Protein AF-A0A517WQ39-F1 (afdb_monomer_lite)

Structure (mmCIF, N/CA/C/O backbone):
data_AF-A0A517WQ39-F1
#
_entry.id   AF-A0A517WQ39-F1
#
loop_
_atom_site.group_PDB
_atom_site.id
_atom_site.type_symbol
_atom_site.label_atom_id
_atom_site.label_alt_id
_atom_site.label_comp_id
_atom_site.label_asym_id
_atom_site.label_entity_id
_atom_site.label_seq_id
_atom_site.pdbx_PDB_ins_code
_atom_site.Cartn_x
_atom_site.Cartn_y
_atom_site.Cartn_z
_atom_site.occupancy
_atom_site.B_iso_or_equiv
_atom_site.auth_seq_id
_atom_site.auth_comp_id
_atom_site.auth_asym_id
_atom_site.auth_atom_id
_atom_site.pdbx_PDB_model_num
ATOM 1 N N . MET A 1 1 ? -6.289 0.741 26.212 1.00 57.72 1 MET A N 1
ATOM 2 C CA . MET A 1 1 ? -5.311 0.277 25.198 1.00 57.72 1 MET A CA 1
ATOM 3 C C . MET A 1 1 ? -4.765 1.518 24.500 1.00 57.72 1 MET A C 1
ATOM 5 O O . MET A 1 1 ? -5.554 2.421 24.272 1.00 57.72 1 MET A O 1
ATOM 9 N N . ASN A 1 2 ? -3.456 1.638 24.257 1.00 85.88 2 ASN A N 1
ATOM 10 C CA . ASN A 1 2 ? -2.876 2.893 23.755 1.00 85.88 2 ASN A CA 1
ATOM 11 C C . ASN A 1 2 ? -3.326 3.141 22.297 1.00 85.88 2 ASN A C 1
ATOM 13 O O . ASN A 1 2 ? -3.023 2.318 21.433 1.00 85.88 2 ASN A O 1
ATOM 17 N N . PHE A 1 3 ? -4.066 4.227 22.034 1.00 85.12 3 PHE A N 1
ATOM 18 C CA . PHE A 1 3 ? -4.631 4.570 20.714 1.00 85.12 3 PHE A CA 1
ATOM 19 C C . PHE A 1 3 ? -3.576 4.503 19.605 1.00 85.12 3 PHE A C 1
ATOM 21 O O . PHE A 1 3 ? -3.753 3.842 18.585 1.00 85.12 3 PHE A O 1
ATOM 28 N N . ILE A 1 4 ? -2.418 5.111 19.872 1.00 86.94 4 ILE A N 1
ATOM 29 C CA . ILE A 1 4 ? -1.276 5.154 18.955 1.00 86.94 4 ILE A CA 1
ATOM 30 C C . ILE A 1 4 ? -0.839 3.738 18.566 1.00 86.94 4 ILE A C 1
ATOM 32 O O . ILE A 1 4 ? -0.627 3.456 17.391 1.00 86.94 4 ILE A O 1
ATOM 36 N N . TYR A 1 5 ? -0.762 2.824 19.536 1.00 87.69 5 TYR A N 1
ATOM 37 C CA . TYR A 1 5 ? -0.367 1.439 19.284 1.00 87.69 5 TYR A CA 1
ATOM 38 C C . TYR A 1 5 ? -1.375 0.708 18.389 1.00 87.69 5 TYR A C 1
ATOM 40 O O . TYR A 1 5 ? -0.970 -0.007 17.476 1.00 87.69 5 TYR A O 1
ATOM 48 N N . GLN A 1 6 ? -2.681 0.903 18.605 1.00 86.31 6 GLN A N 1
ATOM 49 C CA . GLN A 1 6 ? -3.712 0.287 17.760 1.00 86.31 6 GLN A CA 1
ATOM 50 C C . GLN A 1 6 ? -3.693 0.833 16.334 1.00 86.31 6 GLN A C 1
ATOM 52 O O . GLN A 1 6 ? -3.790 0.059 15.381 1.00 86.31 6 GLN A O 1
ATOM 57 N N . THR A 1 7 ? -3.495 2.140 16.183 1.00 89.69 7 THR A N 1
ATOM 58 C CA . THR A 1 7 ? -3.372 2.794 14.879 1.00 89.69 7 THR A CA 1
ATOM 59 C C . THR A 1 7 ? -2.162 2.270 14.113 1.00 89.69 7 THR A C 1
ATOM 61 O O . THR A 1 7 ? -2.314 1.780 12.996 1.00 89.69 7 THR A O 1
ATOM 64 N N . VAL A 1 8 ? -0.977 2.270 14.732 1.00 90.31 8 VAL A N 1
ATOM 65 C CA . VAL A 1 8 ? 0.254 1.743 14.119 1.00 90.31 8 VAL A CA 1
ATOM 66 C C . VAL A 1 8 ? 0.089 0.271 13.744 1.00 90.31 8 VAL A C 1
ATOM 68 O O . VAL A 1 8 ? 0.406 -0.118 12.623 1.00 90.31 8 VAL A O 1
ATOM 71 N N . LYS A 1 9 ? -0.479 -0.540 14.642 1.00 89.94 9 LYS A N 1
ATOM 72 C CA . LYS A 1 9 ? -0.741 -1.961 14.398 1.00 89.94 9 LYS A CA 1
ATOM 73 C C . LYS A 1 9 ? -1.623 -2.174 13.160 1.00 89.94 9 LYS A C 1
ATOM 75 O O . LYS A 1 9 ? -1.249 -2.944 12.278 1.00 89.94 9 LYS A O 1
ATOM 80 N N . LYS A 1 10 ? -2.771 -1.493 13.080 1.00 90.75 10 LYS A N 1
ATOM 81 C CA . LYS A 1 10 ? -3.703 -1.588 11.942 1.00 90.75 10 LYS A CA 1
ATOM 82 C C . LYS A 1 10 ? -3.045 -1.136 10.630 1.00 90.75 10 LYS A C 1
ATOM 84 O O . LYS A 1 10 ? -3.205 -1.805 9.612 1.00 90.75 10 LYS A O 1
ATOM 89 N N . ILE A 1 11 ? -2.270 -0.050 10.673 1.00 92.50 11 ILE A N 1
ATOM 90 C CA . ILE A 1 11 ? -1.563 0.494 9.504 1.00 92.50 11 ILE A CA 1
ATOM 91 C C . ILE A 1 11 ? -0.522 -0.487 8.983 1.00 92.50 11 ILE A C 1
ATOM 93 O O . ILE A 1 11 ? -0.511 -0.743 7.788 1.00 92.50 11 ILE A O 1
ATOM 97 N N . ILE A 1 12 ? 0.315 -1.065 9.849 1.00 92.00 12 ILE A N 1
ATOM 98 C CA . ILE A 1 12 ? 1.353 -2.022 9.429 1.00 92.00 12 ILE A CA 1
ATOM 99 C C . ILE A 1 12 ? 0.726 -3.224 8.718 1.00 92.00 12 ILE A C 1
ATOM 101 O O . ILE A 1 12 ? 1.215 -3.639 7.669 1.00 92.00 12 ILE A O 1
ATOM 105 N N . ALA A 1 13 ? -0.367 -3.765 9.265 1.00 92.19 13 ALA A N 1
ATOM 106 C CA . ALA A 1 13 ? -1.049 -4.908 8.669 1.00 92.19 13 ALA A CA 1
ATOM 107 C C . ALA A 1 13 ? -1.607 -4.582 7.279 1.00 92.19 13 ALA A C 1
ATOM 109 O O . ALA A 1 13 ? -1.332 -5.302 6.321 1.00 92.19 13 ALA A O 1
ATOM 110 N N . ILE A 1 14 ? -2.359 -3.485 7.150 1.00 93.06 14 ILE A N 1
ATOM 111 C CA . ILE A 1 14 ? -2.918 -3.097 5.851 1.00 93.06 14 ILE A CA 1
ATOM 112 C C . ILE A 1 14 ? -1.836 -2.705 4.859 1.00 93.06 14 ILE A C 1
ATOM 114 O O . ILE A 1 14 ? -1.930 -3.115 3.710 1.00 93.06 14 ILE A O 1
ATOM 118 N N . PHE A 1 15 ? -0.803 -1.993 5.302 1.00 93.62 15 PHE A N 1
ATOM 119 C CA . PHE A 1 15 ? 0.322 -1.621 4.460 1.00 93.62 15 PHE A CA 1
ATOM 120 C C . PHE A 1 15 ? 0.991 -2.861 3.866 1.00 93.62 15 PHE A C 1
ATOM 122 O O . PHE A 1 15 ? 1.115 -2.957 2.653 1.00 93.62 15 PHE A O 1
ATOM 129 N N . GLY A 1 16 ? 1.354 -3.839 4.701 1.00 91.94 16 GLY A N 1
ATOM 130 C CA . GLY A 1 16 ? 1.993 -5.070 4.234 1.00 91.94 16 GLY A CA 1
ATOM 131 C C . GLY A 1 16 ? 1.110 -5.887 3.287 1.00 91.94 16 GLY A C 1
ATOM 132 O O . GLY A 1 16 ? 1.598 -6.448 2.307 1.00 91.94 16 GLY A O 1
ATOM 133 N N . PHE A 1 17 ? -0.200 -5.922 3.544 1.00 92.31 17 PHE A N 1
ATOM 134 C CA . PHE A 1 17 ? -1.154 -6.541 2.630 1.00 92.31 17 PHE A CA 1
ATOM 135 C C . PHE A 1 17 ? -1.198 -5.810 1.281 1.00 92.31 17 PHE A C 1
ATOM 137 O O . PHE A 1 17 ? -1.057 -6.443 0.235 1.00 92.31 17 PHE A O 1
ATOM 144 N N . THR A 1 18 ? -1.385 -4.486 1.282 1.00 91.75 18 THR A N 1
ATOM 145 C CA . THR A 1 18 ? -1.528 -3.716 0.041 1.00 91.75 18 THR A CA 1
ATOM 146 C C . THR A 1 18 ? -0.247 -3.738 -0.778 1.00 91.75 18 THR A C 1
ATOM 148 O O . THR A 1 18 ? -0.325 -3.937 -1.988 1.00 91.75 18 THR A O 1
ATOM 151 N N . THR A 1 19 ? 0.927 -3.625 -0.145 1.00 92.69 19 THR A N 1
ATOM 152 C CA . THR A 1 19 ? 2.206 -3.703 -0.862 1.00 92.69 19 THR A CA 1
ATOM 153 C C . THR A 1 19 ? 2.373 -5.059 -1.535 1.00 92.69 19 THR A C 1
ATOM 155 O O . THR A 1 19 ? 2.719 -5.099 -2.717 1.00 92.69 19 THR A O 1
ATOM 158 N N . LEU A 1 20 ? 2.067 -6.166 -0.844 1.00 92.75 20 LEU A N 1
ATOM 159 C CA . LEU A 1 20 ? 2.155 -7.505 -1.429 1.00 92.75 20 LEU A CA 1
ATOM 160 C C . LEU A 1 20 ? 1.201 -7.672 -2.614 1.00 92.75 20 LEU A C 1
ATOM 162 O O . LEU A 1 20 ? 1.623 -8.127 -3.675 1.00 92.75 20 LEU A O 1
ATOM 166 N N . VAL A 1 21 ? -0.075 -7.310 -2.446 1.00 92.38 21 VAL A N 1
ATOM 167 C CA . VAL A 1 21 ? -1.084 -7.501 -3.498 1.00 92.38 21 VAL A CA 1
ATOM 168 C C . VAL A 1 21 ? -0.726 -6.710 -4.752 1.00 92.38 21 VAL A C 1
ATOM 170 O O . VAL A 1 21 ? -0.787 -7.266 -5.847 1.00 92.38 21 VAL A O 1
ATOM 173 N N . ILE A 1 22 ? -0.301 -5.451 -4.614 1.00 91.31 22 ILE A N 1
ATOM 174 C CA . ILE A 1 22 ? 0.116 -4.632 -5.762 1.00 91.31 22 ILE A CA 1
ATOM 175 C C . ILE A 1 22 ? 1.347 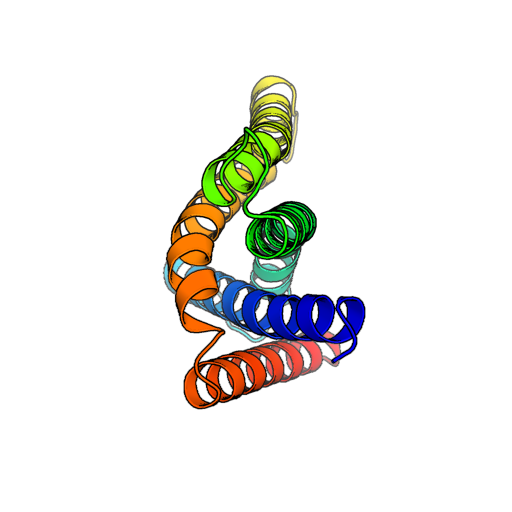-5.244 -6.435 1.00 91.31 22 ILE A C 1
ATOM 177 O O . ILE A 1 22 ? 1.357 -5.396 -7.653 1.00 91.31 22 ILE A O 1
ATOM 181 N N . THR A 1 23 ? 2.346 -5.659 -5.653 1.00 91.56 23 THR A N 1
ATOM 182 C CA . THR A 1 23 ? 3.579 -6.280 -6.168 1.00 91.56 23 THR A CA 1
ATOM 183 C C . THR A 1 23 ? 3.272 -7.526 -6.992 1.00 91.56 23 THR A C 1
ATOM 185 O O . THR A 1 23 ? 3.701 -7.629 -8.138 1.00 91.56 23 THR A O 1
ATOM 188 N N . LEU A 1 24 ? 2.465 -8.445 -6.447 1.00 91.31 24 LEU A N 1
ATOM 189 C CA . LEU A 1 24 ? 2.045 -9.655 -7.157 1.00 91.31 24 LEU A CA 1
ATOM 190 C C . LEU A 1 24 ? 1.245 -9.320 -8.418 1.00 91.31 24 LEU A C 1
ATOM 192 O O . LEU A 1 24 ? 1.458 -9.933 -9.459 1.00 91.31 24 LEU A O 1
ATOM 196 N N . THR A 1 25 ? 0.354 -8.331 -8.340 1.00 90.00 25 THR A N 1
ATOM 197 C CA . THR A 1 25 ? -0.462 -7.898 -9.482 1.00 90.00 25 THR A CA 1
ATOM 198 C C . THR A 1 25 ? 0.412 -7.371 -10.617 1.00 90.00 25 THR A C 1
ATOM 200 O O . THR A 1 25 ? 0.211 -7.746 -11.768 1.00 90.00 25 THR A O 1
ATOM 203 N N . ILE A 1 26 ? 1.415 -6.552 -10.305 1.00 87.75 26 ILE A N 1
ATOM 204 C CA . ILE A 1 26 ? 2.348 -6.003 -11.296 1.00 87.75 26 ILE A CA 1
ATOM 205 C C . ILE A 1 26 ? 3.186 -7.112 -11.914 1.00 87.75 26 ILE A C 1
ATOM 207 O O . ILE A 1 26 ? 3.275 -7.191 -13.137 1.00 87.75 26 ILE A O 1
ATOM 211 N N . SER A 1 27 ? 3.755 -7.987 -11.084 1.00 88.38 27 SER A N 1
ATOM 212 C CA . SER A 1 27 ? 4.523 -9.132 -11.568 1.00 88.38 27 SER A CA 1
ATOM 213 C C . SER A 1 27 ? 3.711 -10.017 -12.509 1.00 88.38 27 SER A C 1
ATOM 215 O O . SER A 1 27 ? 4.239 -10.446 -13.528 1.00 88.38 27 SER A O 1
ATOM 217 N N . LEU A 1 28 ? 2.426 -10.241 -12.218 1.00 90.56 28 LEU A N 1
ATOM 218 C CA . LEU A 1 28 ? 1.541 -11.039 -13.068 1.00 90.56 28 LEU A CA 1
ATOM 219 C C . LEU A 1 28 ? 1.149 -10.327 -14.369 1.00 90.56 28 LEU A C 1
ATOM 221 O O . LEU A 1 28 ? 1.172 -10.948 -15.425 1.00 90.56 28 LEU A O 1
ATOM 225 N N . ILE A 1 29 ? 0.774 -9.045 -14.313 1.00 88.69 29 ILE A N 1
ATOM 226 C CA . ILE A 1 29 ? 0.292 -8.303 -15.493 1.00 88.69 29 ILE A CA 1
ATOM 227 C C . ILE A 1 29 ? 1.422 -8.040 -16.488 1.00 88.69 29 ILE A C 1
ATOM 229 O O . ILE A 1 29 ? 1.209 -8.128 -17.696 1.00 88.69 29 ILE A O 1
ATOM 233 N N . TYR A 1 30 ? 2.607 -7.698 -15.988 1.00 85.94 30 TYR A N 1
ATOM 234 C CA . TYR A 1 30 ? 3.750 -7.342 -16.826 1.00 85.94 30 TYR A CA 1
ATOM 235 C C . TYR A 1 30 ? 4.713 -8.508 -17.074 1.00 85.94 30 TYR A C 1
ATOM 237 O O . TYR A 1 30 ? 5.749 -8.295 -17.699 1.00 85.94 30 TYR A O 1
ATOM 245 N N . ASP A 1 31 ? 4.392 -9.711 -16.584 1.00 89.38 31 ASP A N 1
ATOM 246 C CA . ASP A 1 31 ? 5.263 -10.894 -16.640 1.00 89.38 31 ASP A CA 1
ATOM 247 C C . ASP A 1 31 ? 6.685 -10.597 -16.115 1.00 89.38 31 ASP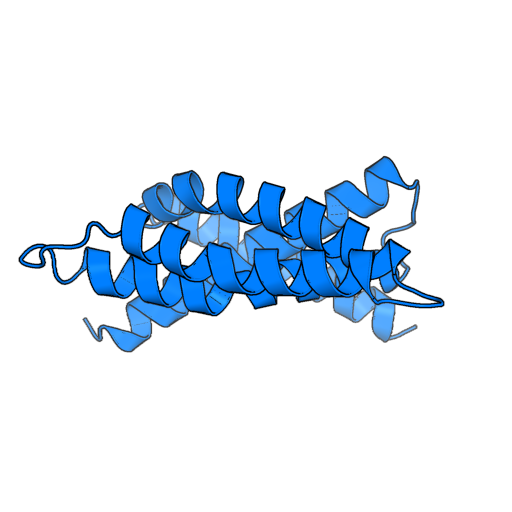 A C 1
ATOM 249 O O . ASP A 1 31 ? 7.712 -10.960 -16.694 1.00 89.38 31 ASP A O 1
ATOM 253 N N . ILE A 1 32 ? 6.751 -9.851 -15.004 1.00 87.69 32 ILE A N 1
ATOM 254 C CA . ILE A 1 32 ? 8.004 -9.452 -14.361 1.00 87.69 32 ILE A CA 1
ATOM 255 C C . ILE A 1 32 ? 8.290 -10.409 -13.212 1.00 87.69 32 ILE A C 1
ATOM 257 O O . ILE A 1 32 ? 7.519 -10.515 -12.255 1.00 87.69 32 ILE A O 1
ATOM 261 N N . SER A 1 33 ? 9.456 -11.049 -13.270 1.00 85.75 33 SER A N 1
ATOM 262 C CA . SER A 1 33 ? 9.951 -11.887 -12.181 1.00 85.75 33 SER A CA 1
ATOM 263 C C . SER A 1 33 ? 9.958 -11.139 -10.845 1.00 85.75 33 SER A C 1
ATOM 265 O O . SER A 1 33 ? 10.470 -10.024 -10.749 1.00 85.75 33 SER A O 1
ATOM 267 N N . LEU A 1 34 ? 9.486 -11.808 -9.788 1.00 84.38 34 LEU A N 1
ATOM 268 C CA . LEU A 1 34 ? 9.574 -11.350 -8.393 1.00 84.38 34 LEU A CA 1
ATOM 269 C C . LEU A 1 34 ? 11.019 -11.252 -7.868 1.00 84.38 34 LEU A C 1
ATOM 271 O O . LEU A 1 34 ? 11.225 -10.935 -6.702 1.00 84.38 34 LEU A O 1
ATOM 275 N N . LEU A 1 35 ? 12.015 -11.558 -8.703 1.00 82.75 35 LEU A N 1
ATOM 276 C CA . LEU A 1 35 ? 13.435 -11.345 -8.422 1.00 82.75 35 LEU A CA 1
ATOM 277 C C . LEU A 1 35 ? 13.934 -9.953 -8.845 1.00 82.75 35 LEU A C 1
ATOM 279 O O . LEU A 1 35 ? 15.128 -9.702 -8.733 1.00 82.75 35 LEU A O 1
ATOM 283 N N . ARG A 1 36 ? 13.072 -9.099 -9.414 1.00 83.31 36 ARG A N 1
ATOM 284 C CA . ARG A 1 36 ? 13.402 -7.707 -9.757 1.00 83.31 36 ARG A CA 1
ATOM 285 C C . ARG A 1 36 ? 12.802 -6.740 -8.747 1.00 83.31 36 ARG A C 1
ATOM 287 O O . ARG A 1 36 ? 11.718 -6.995 -8.228 1.00 83.31 36 ARG A O 1
ATOM 294 N N . ASP A 1 37 ? 13.454 -5.592 -8.573 1.00 84.81 37 ASP A N 1
ATOM 295 C CA . ASP A 1 37 ? 13.039 -4.563 -7.612 1.00 84.81 37 ASP A CA 1
ATOM 296 C C . ASP A 1 37 ? 11.814 -3.758 -8.070 1.00 84.81 37 ASP A C 1
ATOM 298 O O . ASP A 1 37 ? 11.003 -3.352 -7.238 1.00 84.81 37 ASP A O 1
ATOM 302 N N . ASP A 1 38 ? 11.643 -3.558 -9.382 1.00 83.62 38 ASP A N 1
ATOM 303 C CA . ASP A 1 38 ? 10.571 -2.743 -9.976 1.00 83.62 38 ASP A CA 1
ATOM 304 C C . ASP A 1 38 ? 9.164 -3.023 -9.397 1.00 83.62 38 ASP A C 1
ATOM 306 O O . ASP A 1 38 ? 8.510 -2.076 -8.945 1.00 83.62 38 ASP A O 1
ATOM 310 N N . PRO A 1 39 ? 8.666 -4.279 -9.340 1.00 86.88 39 PRO A N 1
ATOM 311 C CA . PRO A 1 39 ? 7.339 -4.563 -8.796 1.00 86.88 39 PRO A CA 1
ATOM 312 C C . PRO A 1 39 ? 7.215 -4.219 -7.305 1.00 86.88 39 PRO A C 1
ATOM 314 O O . PRO A 1 39 ? 6.163 -3.730 -6.885 1.00 86.88 39 PRO A O 1
ATOM 317 N N . TYR A 1 40 ? 8.275 -4.416 -6.511 1.00 88.62 40 TYR A N 1
ATOM 318 C CA . TYR A 1 40 ? 8.269 -4.066 -5.087 1.00 88.62 40 TYR A CA 1
ATOM 319 C C . TYR A 1 40 ? 8.273 -2.555 -4.887 1.00 88.62 40 TYR A C 1
ATOM 321 O O . TYR A 1 40 ? 7.525 -2.038 -4.060 1.00 88.62 40 TYR A O 1
ATOM 329 N N . ILE A 1 41 ? 9.075 -1.832 -5.673 1.00 87.25 41 ILE A N 1
ATOM 330 C CA . ILE A 1 41 ? 9.119 -0.369 -5.656 1.00 87.25 41 ILE A CA 1
ATOM 331 C C . ILE A 1 41 ? 7.723 0.183 -5.943 1.00 87.25 41 ILE A C 1
ATOM 333 O O . ILE A 1 41 ? 7.220 1.016 -5.184 1.00 87.25 41 ILE A O 1
ATOM 337 N N . ILE A 1 42 ? 7.056 -0.319 -6.985 1.00 85.62 42 ILE A N 1
ATOM 338 C CA . ILE A 1 42 ? 5.723 0.171 -7.332 1.00 85.62 42 ILE A CA 1
ATOM 339 C C . ILE A 1 42 ? 4.709 -0.165 -6.225 1.00 85.62 42 ILE A C 1
ATOM 341 O O . ILE A 1 42 ? 3.952 0.713 -5.801 1.00 85.62 42 ILE A O 1
ATOM 345 N N . GLY A 1 43 ? 4.740 -1.392 -5.692 1.00 87.69 43 GLY A N 1
ATOM 346 C CA . GLY A 1 43 ? 3.889 -1.803 -4.572 1.00 87.69 43 GLY A CA 1
ATOM 347 C C . GLY A 1 43 ? 4.069 -0.946 -3.317 1.00 87.69 43 GLY A C 1
ATOM 348 O O . GLY A 1 43 ? 3.080 -0.524 -2.701 1.00 87.69 43 GLY A O 1
ATOM 349 N N . PHE A 1 44 ? 5.319 -0.641 -2.966 1.00 89.88 44 PHE A N 1
ATOM 350 C CA . PHE A 1 44 ? 5.682 0.208 -1.836 1.00 89.88 44 PHE A CA 1
ATOM 351 C C . PHE A 1 44 ? 5.159 1.633 -2.003 1.00 89.88 44 PHE A C 1
ATOM 353 O O . PHE A 1 44 ? 4.411 2.118 -1.151 1.00 89.88 44 PHE A O 1
ATOM 360 N N . PHE A 1 45 ? 5.514 2.297 -3.107 1.00 88.31 45 PHE A N 1
ATOM 361 C CA . PHE A 1 45 ? 5.178 3.704 -3.315 1.00 88.31 45 PHE A CA 1
ATOM 362 C C . PHE A 1 45 ? 3.666 3.920 -3.372 1.00 88.31 45 PHE A C 1
ATOM 364 O O . PHE A 1 45 ? 3.158 4.794 -2.670 1.00 88.31 45 PHE A O 1
ATOM 371 N N . SER A 1 46 ? 2.927 3.085 -4.109 1.00 86.75 46 SER A N 1
ATOM 372 C CA . SER A 1 46 ? 1.464 3.185 -4.169 1.00 86.75 46 SER A CA 1
ATOM 373 C C . SER A 1 46 ? 0.801 3.027 -2.796 1.00 86.75 46 SER A C 1
ATOM 375 O O . SER A 1 46 ? -0.147 3.752 -2.491 1.00 86.75 46 SER A O 1
ATOM 377 N N . SER A 1 47 ? 1.316 2.136 -1.942 1.00 90.19 47 SER A N 1
ATOM 378 C CA . SER A 1 47 ? 0.793 1.942 -0.581 1.00 90.19 47 SER A CA 1
ATOM 379 C C . SER A 1 47 ? 1.179 3.081 0.367 1.00 90.19 47 SER A C 1
ATOM 381 O O . SER A 1 47 ? 0.385 3.470 1.223 1.00 90.19 47 SER A O 1
ATOM 383 N N . MET A 1 48 ? 2.372 3.659 0.205 1.00 91.56 48 MET A N 1
ATOM 384 C CA . MET A 1 48 ? 2.870 4.766 1.030 1.00 91.56 48 MET A CA 1
ATOM 385 C C . MET A 1 48 ? 1.956 5.996 0.935 1.00 91.56 48 MET A C 1
ATOM 387 O O . MET A 1 48 ? 1.634 6.612 1.952 1.00 91.56 48 MET A O 1
ATOM 391 N N . PHE A 1 49 ? 1.463 6.304 -0.271 1.00 91.12 49 PHE A N 1
ATOM 392 C CA . PHE A 1 49 ? 0.514 7.397 -0.502 1.00 91.12 49 PHE A CA 1
ATOM 393 C C . PHE A 1 49 ? -0.849 7.187 0.168 1.00 91.12 49 PHE A C 1
ATOM 395 O O . PHE A 1 49 ? -1.616 8.136 0.255 1.00 91.12 49 PHE A O 1
ATOM 402 N N . LEU A 1 50 ? -1.179 5.985 0.649 1.00 91.88 50 LEU A N 1
ATOM 403 C CA . LEU A 1 50 ? -2.442 5.717 1.344 1.00 91.88 50 LEU A CA 1
ATOM 404 C C . LEU A 1 50 ? -2.332 5.812 2.865 1.00 91.88 50 LEU A C 1
ATOM 406 O O . LEU A 1 50 ? -3.354 5.991 3.532 1.00 91.88 50 LEU A O 1
ATOM 410 N N . VAL A 1 51 ? -1.116 5.743 3.416 1.00 93.44 51 VAL A N 1
ATOM 411 C CA . VAL A 1 51 ? -0.876 5.721 4.867 1.00 93.44 51 VAL A CA 1
ATOM 412 C C . VAL A 1 51 ? -1.547 6.895 5.588 1.00 93.44 51 VAL A C 1
ATOM 414 O O . VAL A 1 51 ? -2.270 6.641 6.558 1.00 93.44 51 VAL A O 1
ATOM 417 N N . PRO A 1 52 ? -1.412 8.161 5.143 1.00 92.12 52 PRO A N 1
ATOM 418 C CA . PRO A 1 52 ? -2.073 9.266 5.834 1.00 92.12 52 PRO A CA 1
ATOM 419 C C . PRO A 1 52 ? -3.605 9.188 5.745 1.00 92.12 52 PRO A C 1
ATOM 421 O O . PRO A 1 52 ? -4.295 9.557 6.695 1.00 92.12 52 PRO A O 1
ATOM 424 N N . GLY A 1 53 ? -4.143 8.627 4.658 1.00 91.62 53 GLY A N 1
ATOM 425 C CA . GLY A 1 53 ? -5.569 8.333 4.524 1.00 91.62 53 GLY A CA 1
ATOM 426 C C . GLY A 1 53 ? -6.042 7.314 5.558 1.00 91.62 53 GLY A C 1
ATOM 427 O O . GLY A 1 53 ? -7.041 7.547 6.239 1.00 91.62 53 GLY A O 1
ATOM 428 N N . TRP A 1 54 ? -5.313 6.209 5.734 1.00 93.75 54 TRP A N 1
ATOM 429 C CA . TRP A 1 54 ? -5.641 5.197 6.747 1.00 93.75 54 TRP A CA 1
ATOM 430 C C . TRP A 1 54 ? -5.559 5.747 8.170 1.00 93.75 54 TRP A C 1
ATOM 432 O O . TRP A 1 54 ? -6.427 5.445 8.987 1.00 93.75 54 TRP A O 1
ATOM 442 N N . ILE A 1 55 ? -4.565 6.595 8.460 1.00 92.25 55 ILE A N 1
ATOM 443 C CA . ILE A 1 55 ? -4.461 7.296 9.749 1.00 92.25 55 ILE A CA 1
ATOM 444 C C . ILE A 1 55 ? -5.731 8.114 10.004 1.00 92.25 55 ILE A C 1
ATOM 446 O O . ILE A 1 55 ? -6.338 7.988 11.068 1.00 92.25 55 ILE A O 1
ATOM 450 N N . LEU A 1 56 ? -6.168 8.912 9.024 1.00 90.44 56 LEU A N 1
ATOM 451 C CA . LEU A 1 56 ? -7.392 9.706 9.140 1.00 90.44 56 LEU A CA 1
ATOM 452 C C . LEU A 1 56 ? -8.627 8.822 9.325 1.00 90.44 56 LEU A C 1
ATOM 454 O O . LEU A 1 56 ? -9.444 9.105 10.198 1.00 90.44 56 LEU A O 1
ATOM 458 N N . TYR A 1 57 ? -8.743 7.729 8.570 1.00 91.31 57 TYR A N 1
ATOM 459 C CA . TYR A 1 57 ? -9.840 6.777 8.739 1.00 91.31 57 TYR A CA 1
ATOM 460 C C . TYR A 1 57 ? -9.921 6.259 10.184 1.00 91.31 57 TYR A C 1
ATOM 462 O O . TYR A 1 57 ? -10.991 6.308 10.788 1.00 91.31 57 TYR A O 1
ATOM 470 N N . ILE A 1 58 ? -8.796 5.813 10.757 1.00 89.88 58 ILE A N 1
ATOM 471 C CA . ILE A 1 58 ? -8.749 5.238 12.112 1.00 89.88 58 ILE A CA 1
ATOM 472 C C . ILE A 1 58 ? -9.031 6.306 13.178 1.00 89.88 58 ILE A C 1
ATOM 474 O O . ILE A 1 58 ? -9.780 6.050 14.117 1.00 89.88 58 ILE A O 1
ATOM 478 N N . ILE A 1 59 ? -8.501 7.524 13.016 1.00 88.50 59 ILE A N 1
ATOM 479 C CA . ILE A 1 59 ? -8.811 8.645 13.917 1.00 88.50 59 ILE A CA 1
ATOM 480 C C . ILE A 1 59 ? -10.320 8.909 13.929 1.00 88.50 59 ILE A C 1
ATOM 482 O O . ILE A 1 59 ? -10.931 8.966 14.991 1.00 88.50 59 ILE A O 1
ATOM 486 N N . PHE A 1 60 ? -10.946 9.060 12.763 1.00 87.88 60 PHE A N 1
ATOM 487 C CA . PHE A 1 60 ? -12.376 9.369 12.692 1.00 87.88 60 PHE A CA 1
ATOM 488 C C . PHE A 1 60 ? -13.276 8.181 13.062 1.00 87.88 60 PHE A C 1
ATOM 490 O O . PHE A 1 60 ? -14.412 8.398 13.476 1.00 87.88 60 PHE A O 1
ATOM 497 N N . GLU A 1 61 ? -12.778 6.945 12.977 1.00 87.00 61 GLU A N 1
ATOM 498 C CA . GLU A 1 61 ? -13.444 5.761 13.531 1.00 87.00 61 GLU A CA 1
ATOM 499 C C . GLU A 1 61 ? -13.565 5.835 15.062 1.00 87.00 61 GLU A C 1
ATOM 501 O O . GLU A 1 61 ? -14.603 5.465 15.608 1.00 87.00 61 GLU A O 1
ATOM 506 N N . GLU A 1 62 ? -12.555 6.378 15.749 1.00 81.56 62 GLU A N 1
ATOM 507 C CA . GLU A 1 62 ? -12.531 6.487 17.214 1.00 81.56 62 GLU A CA 1
ATOM 508 C C . GLU A 1 62 ? -13.268 7.724 17.760 1.00 81.56 62 GLU A C 1
ATOM 510 O O . GLU A 1 62 ? -13.675 7.750 18.923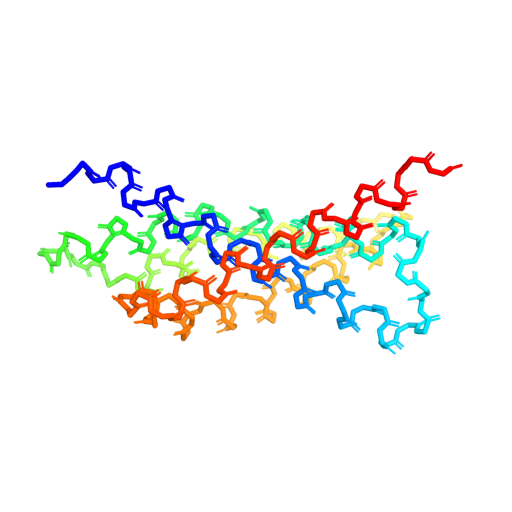 1.00 81.56 62 GLU A O 1
ATOM 515 N N . TYR A 1 63 ? -13.518 8.734 16.916 1.00 78.19 63 TYR A N 1
ATOM 516 C CA . TYR A 1 63 ? -14.254 9.956 17.274 1.00 78.19 63 TYR A CA 1
ATOM 517 C C . TYR A 1 63 ? -15.611 10.078 16.544 1.00 78.19 63 TYR A C 1
ATOM 519 O O . TYR A 1 63 ? -15.814 11.030 15.782 1.00 78.19 63 TYR A O 1
ATOM 527 N N . PRO A 1 64 ? -16.595 9.195 16.820 1.00 60.03 64 PRO A N 1
ATOM 528 C CA . PRO A 1 64 ? -17.864 9.123 16.084 1.00 60.03 64 PRO A CA 1
ATOM 529 C C . PRO A 1 64 ? -18.801 10.331 16.277 1.00 60.03 64 PRO A C 1
ATOM 531 O O . PRO A 1 64 ? -19.809 10.435 15.589 1.00 60.03 64 PRO A O 1
ATOM 534 N N . LYS A 1 65 ? -18.494 11.269 17.188 1.00 59.75 65 LYS A N 1
ATOM 535 C CA . LYS A 1 65 ? -19.310 12.477 17.448 1.00 59.75 65 LYS A CA 1
ATOM 536 C C . LYS A 1 65 ? -19.071 13.634 16.456 1.00 59.75 65 LYS A C 1
ATOM 538 O O . LYS A 1 65 ? -19.555 14.737 16.694 1.00 59.75 65 LYS A O 1
ATOM 543 N N . ARG A 1 66 ? -18.285 13.441 15.391 1.00 60.75 66 ARG A N 1
ATOM 544 C CA . ARG A 1 66 ? -17.899 14.513 14.452 1.00 60.75 66 ARG A CA 1
ATOM 545 C C . ARG A 1 66 ? -18.797 14.546 13.211 1.00 60.75 66 ARG A C 1
ATOM 547 O O . ARG A 1 66 ? -19.269 13.517 12.751 1.00 60.75 66 ARG A O 1
ATOM 554 N N . PHE A 1 67 ? -18.957 15.739 12.630 1.00 66.75 67 PHE A N 1
ATOM 555 C CA . PHE A 1 67 ? -19.703 15.994 11.384 1.00 66.75 67 PHE A CA 1
ATOM 556 C C . PHE A 1 67 ? -19.214 15.184 10.166 1.00 66.75 67 PHE A C 1
ATOM 558 O O . PHE A 1 67 ? -19.944 15.049 9.189 1.00 66.75 67 PHE A O 1
ATOM 565 N N . ILE A 1 68 ? -17.980 14.671 10.199 1.00 73.75 68 ILE A N 1
ATOM 566 C CA . ILE A 1 68 ? -17.331 13.993 9.073 1.00 73.75 68 ILE A CA 1
ATOM 567 C C . ILE A 1 68 ? -17.216 12.499 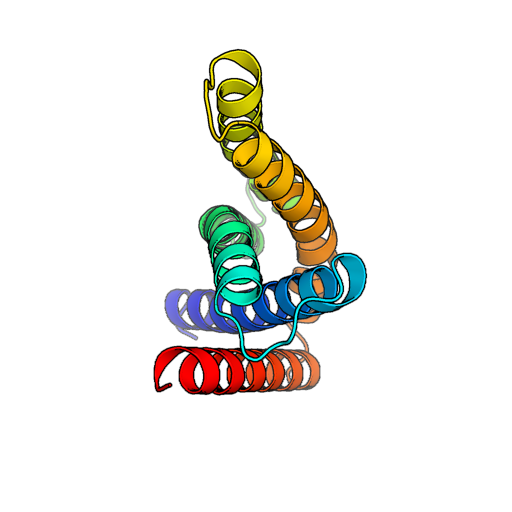9.387 1.00 73.75 68 ILE A C 1
ATOM 569 O O . ILE A 1 68 ? -16.620 12.113 10.390 1.00 73.75 68 ILE A O 1
ATOM 573 N N . ASN A 1 69 ? -17.763 11.662 8.503 1.00 85.62 69 ASN A N 1
ATOM 574 C CA . ASN A 1 69 ? -17.670 10.203 8.572 1.00 85.62 69 ASN A CA 1
ATOM 575 C C . ASN A 1 69 ? -16.233 9.725 8.257 1.00 85.62 69 ASN A C 1
ATOM 577 O O . ASN A 1 69 ? -15.552 10.321 7.422 1.00 85.62 69 ASN A O 1
ATOM 581 N N . LYS A 1 70 ? -15.783 8.614 8.857 1.00 86.62 70 LYS A N 1
ATOM 582 C CA . LYS A 1 70 ? -14.461 7.998 8.619 1.00 86.62 70 LYS A CA 1
ATOM 583 C C . LYS A 1 70 ? -14.157 7.739 7.139 1.00 86.62 70 LYS A C 1
ATOM 585 O O . LYS A 1 70 ? -13.048 8.001 6.680 1.00 86.62 70 LYS A O 1
ATOM 590 N N . TYR A 1 71 ? -15.161 7.313 6.371 1.00 87.19 71 TYR A N 1
ATOM 591 C CA . TYR A 1 71 ? -15.035 7.127 4.921 1.00 87.19 71 TYR A CA 1
ATOM 592 C C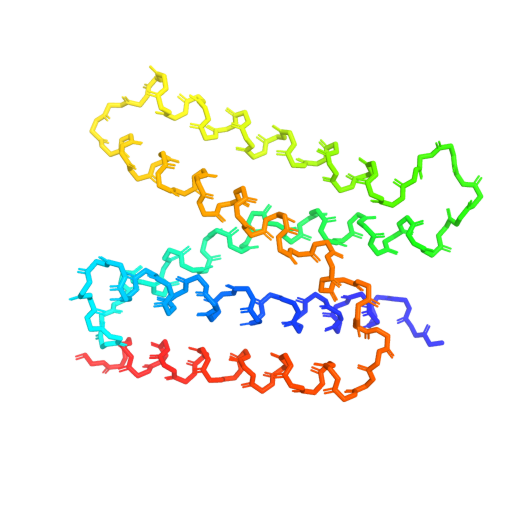 . TYR A 1 71 ? -14.842 8.458 4.188 1.00 87.19 71 TYR A C 1
ATOM 594 O O . TYR A 1 71 ? -14.017 8.551 3.285 1.00 87.19 71 TYR A O 1
ATOM 602 N N . SER A 1 72 ? -15.554 9.505 4.608 1.00 86.19 72 SER A N 1
ATOM 603 C CA . SER A 1 72 ? -15.407 10.849 4.048 1.00 86.19 72 SER A CA 1
ATOM 604 C C . SER A 1 72 ? -14.023 11.424 4.341 1.00 86.19 72 SER A C 1
ATOM 606 O O . SER A 1 72 ? -13.412 11.988 3.444 1.00 86.19 72 SER A O 1
ATOM 608 N N . ALA A 1 73 ? -13.486 11.223 5.550 1.00 87.31 73 ALA A N 1
ATOM 609 C CA . ALA A 1 73 ? -12.130 11.649 5.895 1.00 87.31 73 ALA A CA 1
ATOM 610 C C . ALA A 1 73 ? -11.067 10.975 5.007 1.00 87.31 73 ALA A C 1
ATOM 612 O O . ALA A 1 73 ? -10.163 11.648 4.512 1.00 87.31 73 ALA A O 1
ATOM 613 N N . PHE A 1 74 ? -11.216 9.671 4.751 1.00 89.62 74 PHE A N 1
ATOM 614 C CA . PHE A 1 74 ? -10.351 8.935 3.827 1.00 89.62 74 PHE A CA 1
ATOM 615 C C . PHE A 1 74 ? -10.442 9.479 2.393 1.00 89.62 74 PHE A C 1
ATOM 617 O O . PHE A 1 74 ? -9.421 9.799 1.791 1.00 89.62 74 PHE A O 1
ATOM 624 N N . ILE A 1 75 ? -11.659 9.654 1.866 1.00 87.00 75 ILE A N 1
ATOM 625 C CA . ILE A 1 75 ? -11.890 10.136 0.493 1.00 87.00 75 ILE A CA 1
ATOM 626 C C . ILE A 1 75 ? -11.377 11.570 0.305 1.00 87.00 75 ILE A C 1
ATOM 628 O O . ILE A 1 75 ? -10.736 11.862 -0.705 1.00 87.00 75 ILE A O 1
ATOM 632 N N . CYS A 1 76 ? -11.607 12.455 1.280 1.00 89.06 76 CYS A N 1
ATOM 633 C CA . CYS A 1 76 ? -11.088 13.823 1.253 1.00 89.06 76 CYS A CA 1
ATOM 634 C C . CYS A 1 76 ? -9.560 13.843 1.170 1.00 89.06 76 CYS A C 1
ATOM 636 O O . CYS A 1 76 ? -8.999 14.667 0.454 1.00 89.06 76 CYS A O 1
ATOM 638 N N . TYR A 1 77 ? -8.885 12.926 1.868 1.00 90.56 77 TYR A N 1
ATOM 639 C CA . TYR A 1 77 ? -7.444 12.775 1.731 1.00 90.56 77 TYR A CA 1
ATOM 640 C C . TYR A 1 77 ? -7.052 12.258 0.343 1.00 90.56 77 TYR A C 1
ATOM 642 O O . TYR A 1 77 ? -6.157 12.828 -0.276 1.00 90.56 77 TYR A O 1
ATOM 650 N N . SER A 1 78 ? -7.736 11.233 -0.175 1.00 88.69 78 SER A N 1
ATOM 651 C CA . SER A 1 78 ? -7.425 10.633 -1.480 1.00 88.69 78 SER A CA 1
ATOM 652 C C . SER A 1 78 ? -7.490 11.621 -2.649 1.00 88.69 78 SER A C 1
ATOM 654 O O . SER A 1 78 ? -6.837 11.392 -3.665 1.00 88.69 78 SER A O 1
ATOM 656 N N . PHE A 1 79 ? -8.209 12.738 -2.505 1.00 89.50 79 PHE A N 1
ATOM 657 C CA . PHE A 1 79 ? -8.222 13.814 -3.495 1.00 89.50 79 PHE A CA 1
ATOM 658 C C . PHE A 1 79 ? -6.831 14.431 -3.736 1.00 89.50 79 PHE A C 1
ATOM 660 O O . PHE A 1 79 ? -6.490 14.723 -4.880 1.00 89.50 79 PHE A O 1
ATOM 667 N N . PHE A 1 80 ? -5.997 14.589 -2.699 1.00 90.75 80 PHE A N 1
ATOM 668 C CA . PHE A 1 80 ? -4.680 15.225 -2.845 1.00 90.75 80 PHE A CA 1
ATOM 669 C C . PHE A 1 80 ? -3.689 14.374 -3.659 1.00 90.75 80 PHE A C 1
ATOM 671 O O . PHE A 1 80 ? -3.128 14.907 -4.620 1.00 90.75 80 PHE A O 1
ATOM 678 N N . PRO A 1 81 ? -3.485 13.069 -3.368 1.00 89.75 81 PRO A N 1
ATOM 679 C CA . PRO A 1 81 ? -2.660 12.215 -4.218 1.00 89.75 81 PRO A CA 1
ATOM 680 C C . PRO A 1 81 ? -3.192 12.121 -5.651 1.00 89.75 81 PRO A C 1
ATOM 682 O O . PRO A 1 81 ? -2.408 12.153 -6.593 1.00 89.75 81 PRO A O 1
ATOM 685 N N . LEU A 1 82 ? -4.515 12.070 -5.844 1.00 89.44 82 LEU A N 1
ATOM 686 C CA . LEU A 1 82 ? -5.104 12.042 -7.189 1.00 89.44 82 LEU A CA 1
ATOM 687 C C . LEU A 1 82 ? -4.792 13.303 -7.989 1.00 89.44 82 LEU A C 1
ATOM 689 O O . LEU A 1 82 ? -4.440 13.217 -9.167 1.00 89.44 82 LEU A O 1
ATOM 693 N N . LEU A 1 83 ? -4.889 14.467 -7.348 1.00 90.56 83 LEU A N 1
ATOM 694 C CA . LEU A 1 83 ? -4.520 15.731 -7.968 1.00 90.56 83 LEU A CA 1
ATOM 695 C C . LEU A 1 83 ? -3.026 15.749 -8.318 1.00 90.56 83 LEU A C 1
ATOM 697 O O . LEU A 1 83 ? -2.667 16.144 -9.424 1.00 90.56 83 LEU A O 1
ATOM 701 N N . TYR A 1 84 ? -2.168 15.249 -7.425 1.00 89.69 84 TYR A N 1
ATOM 702 C CA . TYR A 1 84 ? -0.731 15.121 -7.674 1.00 89.69 84 TYR A CA 1
ATOM 703 C C . TYR A 1 84 ? -0.423 14.245 -8.900 1.00 89.69 84 TYR A C 1
ATOM 705 O O . TYR A 1 84 ? 0.280 14.694 -9.805 1.00 89.69 84 TYR A O 1
ATOM 713 N N . PHE A 1 85 ? -0.999 13.042 -8.989 1.00 89.44 85 PHE A N 1
ATOM 714 C CA . PHE A 1 85 ? -0.803 12.170 -10.154 1.00 89.44 85 PHE A CA 1
ATOM 715 C C . PHE A 1 85 ? -1.362 12.787 -11.441 1.00 89.44 85 PHE A C 1
ATOM 717 O O . PHE A 1 85 ? -0.724 12.697 -12.487 1.00 89.44 85 PHE A O 1
ATOM 724 N N . SER A 1 86 ? -2.502 13.479 -11.366 1.00 87.62 86 SER A N 1
ATOM 725 C CA . SER A 1 86 ? -3.078 14.183 -12.520 1.00 87.62 86 SER A CA 1
ATOM 726 C C . SER A 1 86 ? -2.150 15.287 -13.033 1.00 87.62 86 SER A C 1
ATOM 728 O O . SER A 1 86 ? -1.950 15.414 -14.238 1.00 87.62 86 SER A O 1
ATOM 730 N N . LEU A 1 87 ? -1.525 16.053 -12.133 1.00 89.50 87 LEU A N 1
ATOM 731 C CA . LEU A 1 87 ? -0.554 17.084 -12.505 1.00 89.50 87 LEU A CA 1
ATOM 732 C C . LEU A 1 87 ? 0.706 16.489 -13.142 1.00 89.50 87 LEU A C 1
ATOM 734 O O . LEU A 1 87 ? 1.189 17.047 -14.124 1.00 89.50 87 LEU A O 1
ATOM 738 N N . ILE A 1 88 ? 1.208 15.353 -12.643 1.00 88.88 88 ILE A N 1
ATOM 739 C CA . ILE A 1 88 ? 2.344 14.649 -13.266 1.00 88.88 88 ILE A CA 1
ATOM 740 C C . ILE A 1 88 ? 2.006 14.219 -14.694 1.00 88.88 88 ILE A C 1
ATOM 742 O O . ILE A 1 88 ? 2.855 14.305 -15.573 1.00 88.88 88 ILE A O 1
ATOM 746 N N . VAL A 1 89 ? 0.781 13.765 -14.947 1.00 88.62 89 VAL A N 1
ATOM 747 C CA . VAL A 1 89 ? 0.373 13.347 -16.295 1.00 88.62 89 VAL A CA 1
ATOM 748 C C . VAL A 1 89 ? 0.235 14.544 -17.239 1.00 88.62 89 VAL A C 1
ATOM 750 O O . VAL A 1 89 ? 0.634 14.451 -18.394 1.00 88.62 89 VAL A O 1
ATOM 753 N N . ILE A 1 90 ? -0.305 15.668 -16.759 1.00 87.69 90 ILE A N 1
ATOM 754 C CA . ILE A 1 90 ? -0.568 16.858 -17.588 1.00 87.69 90 ILE A CA 1
ATOM 755 C C . ILE A 1 90 ? 0.711 17.653 -17.877 1.00 87.69 90 ILE A C 1
ATOM 757 O O . ILE A 1 90 ? 0.902 18.126 -18.995 1.00 87.69 90 ILE A O 1
ATOM 761 N N . TYR A 1 91 ? 1.567 17.830 -16.870 1.00 87.88 91 TYR A N 1
ATOM 762 C CA . TYR A 1 91 ? 2.746 18.700 -16.942 1.00 87.88 91 TYR A CA 1
ATOM 763 C C . TYR A 1 91 ? 4.071 17.933 -16.964 1.00 87.88 91 TYR A C 1
ATOM 765 O O . TYR A 1 91 ? 5.133 18.546 -17.073 1.00 87.88 91 TYR A O 1
ATOM 773 N N . GLY A 1 92 ? 4.038 16.608 -16.826 1.00 82.38 92 GLY A N 1
ATOM 774 C CA . GLY A 1 92 ? 5.239 15.784 -16.830 1.00 82.38 92 GLY A CA 1
ATOM 775 C C . GLY A 1 92 ? 5.817 15.613 -18.230 1.00 82.38 92 GLY A C 1
ATOM 776 O O . GLY A 1 92 ? 5.092 15.398 -19.198 1.00 82.38 92 GLY A O 1
ATOM 777 N N . GLY A 1 93 ? 7.145 15.677 -18.313 1.00 80.56 93 GLY A N 1
ATOM 778 C CA . GLY A 1 93 ? 7.905 15.303 -19.503 1.00 80.56 93 GLY A CA 1
ATOM 779 C C . GLY A 1 93 ? 8.177 13.799 -19.543 1.00 80.56 93 GLY A C 1
ATOM 780 O O . GLY A 1 93 ? 7.292 12.973 -19.301 1.00 80.56 93 GLY A O 1
ATOM 781 N N . GLU A 1 94 ? 9.424 13.428 -19.821 1.00 79.00 94 GLU A N 1
ATOM 782 C CA . GLU A 1 94 ? 9.862 12.033 -19.770 1.00 79.00 94 GLU A CA 1
ATOM 783 C C . GLU A 1 94 ? 9.620 11.434 -18.373 1.00 79.00 94 GLU A C 1
ATOM 785 O O . GLU A 1 94 ? 10.000 12.006 -17.353 1.00 79.00 94 GLU A O 1
ATOM 790 N N . GLY A 1 95 ? 8.936 10.287 -18.324 1.00 75.38 95 GLY A N 1
ATOM 791 C CA . GLY A 1 95 ? 8.572 9.609 -17.076 1.00 75.38 95 GLY A CA 1
ATOM 792 C C . GLY A 1 95 ? 7.145 9.863 -16.570 1.00 75.38 95 GLY A C 1
ATOM 793 O O . GLY A 1 95 ? 6.733 9.220 -15.604 1.00 75.38 95 GLY A O 1
ATOM 794 N N . SER A 1 96 ? 6.342 10.699 -17.241 1.00 84.38 96 SER A N 1
ATOM 795 C CA . SER A 1 96 ? 4.914 10.902 -16.912 1.00 84.38 96 SER A CA 1
ATOM 796 C C . SER A 1 96 ? 4.088 9.605 -16.934 1.00 84.38 96 SER A C 1
ATOM 798 O O . SER A 1 96 ? 3.153 9.447 -16.145 1.00 84.38 96 SER A O 1
ATOM 800 N N . GLY A 1 97 ? 4.493 8.627 -17.756 1.00 83.31 97 GLY A N 1
ATOM 801 C CA . GLY A 1 97 ? 3.908 7.284 -17.790 1.00 83.31 97 GLY A CA 1
ATOM 802 C C . GLY A 1 97 ? 3.965 6.553 -16.443 1.00 83.31 97 GLY A C 1
ATOM 803 O O . GLY A 1 97 ? 2.998 5.891 -16.071 1.00 83.31 97 GLY A O 1
ATOM 804 N N . TYR A 1 98 ? 5.031 6.738 -15.655 1.00 80.31 98 TYR A N 1
ATOM 805 C CA . TYR A 1 98 ? 5.105 6.175 -14.303 1.00 80.31 98 TYR A CA 1
ATOM 806 C C . TYR A 1 98 ? 4.091 6.838 -13.371 1.00 80.31 98 TYR A C 1
ATOM 808 O O . TYR A 1 98 ? 3.415 6.144 -12.618 1.00 80.31 98 TYR A O 1
ATOM 816 N N . GLY A 1 99 ? 3.920 8.162 -13.459 1.00 84.62 99 GLY A N 1
ATOM 817 C CA . GLY A 1 99 ? 2.912 8.892 -12.683 1.00 84.62 99 GLY A CA 1
ATOM 818 C C . GLY A 1 99 ? 1.487 8.405 -12.952 1.00 84.62 99 GLY A C 1
ATOM 819 O O . GLY A 1 99 ? 0.708 8.229 -12.015 1.00 84.62 99 GLY A O 1
ATOM 820 N N . PHE A 1 100 ? 1.169 8.107 -14.216 1.00 86.12 100 PHE A N 1
ATOM 821 C CA . PHE A 1 100 ? -0.110 7.503 -14.594 1.00 86.12 100 PHE A CA 1
ATOM 822 C C . PHE A 1 100 ? -0.297 6.110 -13.972 1.00 86.12 100 PHE A C 1
ATOM 824 O O . PHE A 1 100 ? -1.330 5.837 -13.358 1.00 86.12 100 PHE A O 1
ATOM 831 N N . ILE A 1 101 ? 0.726 5.254 -14.070 1.00 85.69 101 ILE A N 1
ATOM 832 C CA . ILE A 1 101 ? 0.720 3.905 -13.487 1.00 85.69 101 ILE A CA 1
ATOM 833 C C . ILE A 1 101 ? 0.526 3.972 -11.963 1.00 85.69 101 ILE A C 1
ATOM 835 O O . ILE A 1 101 ? -0.352 3.295 -11.422 1.00 85.69 101 ILE A O 1
ATOM 839 N N . PHE A 1 102 ? 1.274 4.834 -11.270 1.00 86.50 102 PHE A N 1
ATOM 840 C CA . PHE A 1 102 ? 1.131 5.041 -9.827 1.00 86.50 102 PHE A CA 1
ATOM 841 C C . PHE A 1 102 ? -0.270 5.520 -9.439 1.00 86.50 102 PHE A C 1
ATOM 843 O O . PHE A 1 102 ? -0.815 5.032 -8.448 1.00 86.50 102 PHE A O 1
ATOM 850 N N . GLY A 1 103 ? -0.874 6.413 -10.229 1.00 87.94 103 GLY A N 1
ATOM 851 C CA . GLY A 1 103 ? -2.243 6.884 -10.018 1.00 87.94 103 GLY A CA 1
ATOM 852 C C . GLY A 1 103 ? -3.290 5.772 -10.127 1.00 87.94 103 GLY A C 1
ATOM 853 O O . GLY A 1 103 ? -4.186 5.689 -9.283 1.00 87.94 103 GLY A O 1
ATOM 854 N N . ILE A 1 104 ? -3.156 4.872 -11.108 1.00 89.00 104 ILE A N 1
ATOM 855 C CA . ILE A 1 104 ? -4.046 3.707 -11.249 1.00 89.00 104 ILE A CA 1
ATOM 856 C C . ILE A 1 104 ? -3.907 2.778 -10.042 1.00 89.00 104 ILE A C 1
ATOM 858 O O . ILE A 1 104 ? -4.909 2.432 -9.411 1.00 89.00 104 ILE A O 1
ATOM 862 N N . TYR A 1 105 ? -2.679 2.396 -9.683 1.00 88.62 105 TYR A N 1
ATOM 863 C CA . TYR A 1 105 ? -2.458 1.500 -8.547 1.00 88.62 105 TYR A CA 1
ATOM 864 C C . TYR A 1 105 ? -2.875 2.135 -7.220 1.00 88.62 105 TYR A C 1
ATOM 866 O O . TYR A 1 105 ? -3.400 1.435 -6.353 1.00 88.62 105 TYR A O 1
ATOM 874 N N . PHE A 1 106 ? -2.734 3.455 -7.072 1.00 90.25 106 PHE A N 1
ATOM 875 C CA . PHE A 1 106 ? -3.283 4.196 -5.940 1.00 90.25 106 PHE A CA 1
ATOM 876 C C . PHE A 1 106 ? -4.811 4.077 -5.870 1.00 90.25 106 PHE A C 1
ATOM 878 O O . PHE A 1 106 ? -5.334 3.749 -4.808 1.00 90.25 106 PHE A O 1
ATOM 885 N N . LEU A 1 107 ? -5.530 4.289 -6.980 1.00 89.94 107 LEU A N 1
ATOM 886 C CA . LEU A 1 107 ? -6.994 4.174 -7.026 1.00 89.94 107 LEU A CA 1
ATOM 887 C C . LEU A 1 107 ? -7.471 2.774 -6.641 1.00 89.94 107 LEU A C 1
ATOM 889 O O . LEU A 1 107 ? -8.330 2.632 -5.769 1.00 89.94 107 LEU A O 1
ATOM 893 N N . VAL A 1 108 ? -6.886 1.744 -7.255 1.00 88.56 108 VAL A N 1
ATOM 894 C CA . VAL A 1 108 ? -7.214 0.343 -6.956 1.00 88.56 108 VAL A CA 1
ATOM 895 C C . VAL A 1 108 ? -6.977 0.051 -5.474 1.00 88.56 108 VAL A C 1
ATOM 897 O O . VAL A 1 108 ? -7.841 -0.501 -4.793 1.00 88.56 108 VAL A O 1
ATOM 900 N N . SER A 1 109 ? -5.841 0.496 -4.945 1.00 88.19 109 SER A N 1
ATOM 901 C CA . SER A 1 109 ? -5.465 0.264 -3.551 1.00 88.19 109 SER A CA 1
ATOM 902 C C . SER A 1 109 ? -6.330 1.054 -2.570 1.00 88.19 109 SER A C 1
ATOM 904 O O . SER A 1 109 ? -6.681 0.536 -1.512 1.00 88.19 109 SER A O 1
ATOM 906 N N . ALA A 1 110 ? -6.749 2.271 -2.926 1.00 90.00 110 ALA A N 1
ATOM 907 C CA . ALA A 1 110 ? -7.688 3.060 -2.138 1.00 90.00 110 ALA A CA 1
ATOM 908 C C . ALA A 1 110 ? -9.028 2.327 -2.005 1.00 90.00 110 ALA A C 1
ATOM 910 O O . ALA A 1 110 ? -9.510 2.134 -0.886 1.00 90.00 110 ALA A O 1
ATOM 911 N N . VAL A 1 111 ? -9.582 1.845 -3.125 1.00 88.50 111 VAL A N 1
ATOM 912 C CA . VAL A 1 111 ? -10.847 1.094 -3.154 1.00 88.50 111 VAL A CA 1
ATOM 913 C C . VAL A 1 111 ? -10.739 -0.203 -2.355 1.00 88.50 111 VAL A C 1
ATOM 915 O O . VAL A 1 111 ? -11.628 -0.492 -1.557 1.00 88.50 111 VAL A O 1
ATOM 918 N N . LEU A 1 112 ? -9.645 -0.955 -2.513 1.00 86.75 112 LEU A N 1
ATOM 919 C CA . LEU A 1 112 ? -9.415 -2.199 -1.774 1.00 86.75 112 LEU A CA 1
ATOM 920 C C . LEU A 1 112 ? -9.168 -1.962 -0.282 1.00 86.75 112 LEU A C 1
ATOM 922 O O . LEU A 1 112 ? -9.582 -2.775 0.538 1.00 86.75 112 LEU A O 1
ATOM 926 N N . SER A 1 113 ? -8.548 -0.848 0.105 1.00 87.75 113 SER A N 1
ATOM 927 C CA . SER A 1 113 ? -8.243 -0.578 1.512 1.00 87.75 113 SER A CA 1
ATOM 928 C C . SER A 1 113 ? -9.486 -0.374 2.382 1.00 87.75 113 SER A C 1
ATOM 930 O O . SER A 1 113 ? -9.483 -0.766 3.546 1.00 87.75 113 SER A O 1
ATOM 932 N N . LEU A 1 114 ? -10.580 0.155 1.827 1.00 86.19 114 LEU A N 1
ATOM 933 C CA . LEU A 1 114 ? -11.822 0.406 2.565 1.00 86.19 114 LEU A CA 1
ATOM 934 C C . LEU A 1 114 ? -12.469 -0.861 3.165 1.00 86.19 114 LEU A C 1
ATOM 936 O O . LEU A 1 114 ? -12.743 -0.865 4.371 1.00 86.19 114 LEU A O 1
ATOM 940 N N . PRO A 1 115 ? -12.729 -1.942 2.399 1.00 86.69 115 PRO A N 1
ATOM 941 C CA . PRO A 1 115 ? -13.241 -3.183 2.973 1.00 86.69 115 PRO A CA 1
ATOM 942 C C . PRO A 1 115 ? -12.224 -3.855 3.906 1.00 86.69 115 PRO A C 1
ATOM 944 O O . PRO A 1 115 ? -12.632 -4.421 4.919 1.00 86.69 115 PRO A O 1
ATOM 947 N N . LEU A 1 116 ? -10.919 -3.751 3.624 1.00 88.50 116 LEU A N 1
ATOM 948 C CA . LEU A 1 116 ? -9.861 -4.326 4.466 1.00 88.50 116 LEU A CA 1
ATOM 949 C C . LEU A 1 116 ? -9.805 -3.654 5.845 1.00 88.50 116 LEU A C 1
ATOM 951 O O . LEU A 1 116 ? -9.721 -4.343 6.860 1.00 88.50 116 LEU A O 1
ATOM 955 N N . LEU A 1 117 ? -9.939 -2.323 5.897 1.00 85.81 117 LEU A N 1
ATOM 956 C CA . LEU A 1 117 ? -9.981 -1.546 7.141 1.00 85.81 117 LEU A CA 1
ATOM 957 C C . LEU A 1 117 ? -11.102 -2.015 8.069 1.00 85.81 117 LEU A C 1
ATOM 959 O O . LEU A 1 117 ? -10.899 -2.095 9.278 1.00 85.81 117 LEU A O 1
ATOM 963 N N . LYS A 1 118 ? -12.261 -2.385 7.511 1.00 86.12 118 LYS A N 1
ATOM 964 C CA . LYS A 1 118 ? -13.393 -2.921 8.280 1.00 86.12 118 LYS A CA 1
ATOM 965 C C . LYS A 1 118 ? -13.098 -4.302 8.880 1.00 86.12 118 LYS A C 1
ATOM 967 O O . LYS A 1 118 ? -13.638 -4.637 9.927 1.00 86.12 118 LYS A O 1
ATOM 972 N N . GLN A 1 119 ? -12.268 -5.114 8.228 1.00 86.94 119 GLN A N 1
ATOM 973 C CA . GLN A 1 119 ? -11.991 -6.487 8.663 1.00 86.94 119 GLN A CA 1
ATOM 974 C C . GLN A 1 119 ? -10.864 -6.587 9.703 1.00 86.94 119 GLN A C 1
ATOM 976 O O . GLN A 1 119 ? -10.741 -7.618 10.363 1.00 86.94 119 GLN A O 1
ATOM 981 N N . LEU A 1 120 ? -10.079 -5.521 9.899 1.00 85.62 120 LEU A N 1
ATOM 982 C CA . LEU A 1 120 ? -8.952 -5.492 10.840 1.00 85.62 120 LEU A CA 1
ATOM 983 C C . LEU A 1 120 ? -9.338 -5.622 12.324 1.00 85.62 120 LEU A C 1
ATOM 985 O O . LEU A 1 120 ? -8.457 -5.795 13.166 1.00 85.62 120 LEU A O 1
ATOM 989 N N . GLU A 1 121 ? -10.624 -5.542 12.666 1.00 82.81 121 GLU A N 1
ATOM 990 C CA . GLU A 1 121 ? -11.107 -5.853 14.019 1.00 82.81 121 GLU A CA 1
ATOM 991 C C . GLU A 1 121 ? -10.972 -7.348 14.346 1.00 82.81 121 GLU A C 1
ATOM 993 O O . GLU A 1 121 ? -10.794 -7.723 15.507 1.00 82.81 121 GLU A O 1
ATOM 998 N N . ASN A 1 122 ? -10.998 -8.213 13.325 1.00 86.88 122 ASN A N 1
ATOM 999 C CA . ASN A 1 122 ? -10.820 -9.646 13.495 1.00 86.88 122 ASN A CA 1
ATOM 1000 C C . ASN A 1 122 ? -9.326 -9.995 13.604 1.00 86.88 122 ASN A C 1
ATOM 1002 O O . ASN A 1 122 ? -8.551 -9.813 12.662 1.00 86.88 122 ASN A O 1
ATOM 1006 N N . GLN A 1 123 ? -8.932 -10.560 14.748 1.00 86.31 123 GLN A N 1
ATOM 1007 C CA . GLN A 1 123 ? -7.546 -10.944 15.025 1.00 86.31 123 GLN A CA 1
ATOM 1008 C C . GLN A 1 123 ? -6.980 -11.937 14.002 1.00 86.31 123 GLN A C 1
ATOM 1010 O O . GLN A 1 123 ? -5.810 -11.826 13.644 1.00 86.31 123 GLN A O 1
ATOM 1015 N N . CYS A 1 124 ? -7.792 -12.867 13.490 1.00 88.19 124 CYS A N 1
ATOM 1016 C CA . CYS A 1 124 ? -7.345 -13.817 12.471 1.00 88.19 124 CYS A CA 1
ATOM 1017 C C . CYS A 1 124 ? -6.973 -13.100 11.169 1.00 88.19 124 CYS A C 1
ATOM 1019 O O . CYS A 1 124 ? -5.912 -13.360 10.609 1.00 88.19 124 CYS A O 1
ATOM 1021 N N . VAL A 1 125 ? -7.809 -12.155 10.724 1.00 88.25 125 VAL A N 1
ATOM 1022 C CA . VAL A 1 125 ? -7.552 -11.356 9.514 1.00 88.25 125 VAL A CA 1
ATOM 1023 C C . VAL A 1 125 ? -6.299 -10.506 9.696 1.00 88.25 125 VAL A C 1
ATOM 1025 O O . VAL A 1 125 ? -5.436 -10.477 8.821 1.00 88.25 125 VAL A O 1
ATOM 1028 N N . PHE A 1 126 ? -6.155 -9.879 10.864 1.00 90.44 126 PHE A N 1
ATOM 1029 C CA . PHE A 1 126 ? -4.953 -9.132 11.214 1.00 90.44 126 PHE A CA 1
ATOM 1030 C C . PHE A 1 126 ? -3.684 -9.993 11.102 1.00 90.44 126 PHE A C 1
ATOM 1032 O O . PHE A 1 126 ? -2.722 -9.575 10.459 1.00 90.44 126 PHE A O 1
ATOM 1039 N N . CYS A 1 127 ? -3.680 -11.194 11.693 1.00 89.38 127 CYS A N 1
ATOM 1040 C CA . CYS A 1 127 ? -2.528 -12.096 11.632 1.00 89.38 127 CYS A CA 1
ATOM 1041 C C . CYS A 1 127 ? -2.179 -12.466 10.188 1.00 89.38 127 CYS A C 1
ATOM 1043 O O . CYS A 1 127 ? -1.010 -12.403 9.817 1.00 89.38 127 CYS A O 1
ATOM 1045 N N . VAL A 1 128 ? -3.185 -12.775 9.362 1.00 92.19 128 VAL A N 1
ATOM 1046 C CA . VAL A 1 128 ? -2.983 -13.078 7.938 1.00 92.19 128 VAL A CA 1
ATOM 1047 C C . VAL A 1 128 ? -2.339 -11.896 7.213 1.00 92.19 128 VAL A C 1
ATOM 1049 O O . VAL A 1 128 ? -1.359 -12.086 6.497 1.00 92.19 128 VAL A O 1
ATOM 1052 N N . PHE A 1 129 ? -2.824 -10.671 7.420 1.00 92.81 129 PHE A N 1
ATOM 1053 C CA . PHE A 1 129 ? -2.270 -9.489 6.747 1.00 92.81 129 PHE A CA 1
ATOM 1054 C C . PHE A 1 129 ? -0.828 -9.205 7.160 1.00 92.81 129 PHE A C 1
ATOM 1056 O O . PHE A 1 129 ? 0.005 -8.885 6.315 1.00 92.81 129 PHE A O 1
ATOM 1063 N N . VAL A 1 130 ? -0.506 -9.383 8.442 1.00 91.50 130 VAL A N 1
ATOM 1064 C CA . VAL A 1 130 ? 0.872 -9.263 8.927 1.00 91.50 130 VAL A CA 1
ATOM 1065 C C . VAL A 1 130 ? 1.773 -10.331 8.302 1.00 91.50 130 VAL A C 1
ATOM 1067 O O . VAL A 1 130 ? 2.862 -10.000 7.840 1.00 91.50 130 VAL A O 1
ATOM 1070 N N . SER A 1 131 ? 1.327 -11.589 8.227 1.00 91.75 131 SER A N 1
ATOM 1071 C CA . SER A 1 131 ? 2.078 -12.659 7.557 1.00 91.75 131 SER A CA 1
ATOM 1072 C C . SER A 1 131 ? 2.330 -12.349 6.081 1.00 91.75 131 SER A C 1
ATOM 1074 O O . SER A 1 131 ? 3.443 -12.548 5.601 1.00 91.75 131 SER A O 1
ATOM 1076 N N . LEU A 1 132 ? 1.337 -11.804 5.375 1.00 91.31 132 LEU A N 1
ATOM 1077 C CA . LEU A 1 132 ? 1.490 -11.355 3.989 1.00 91.31 132 LEU A CA 1
ATOM 1078 C C . LEU A 1 132 ? 2.500 -10.199 3.874 1.00 91.31 132 LEU A C 1
ATOM 1080 O O . LEU A 1 132 ? 3.359 -10.219 2.995 1.00 91.31 132 LEU A O 1
ATOM 1084 N N . GLY A 1 133 ? 2.479 -9.249 4.811 1.00 89.81 133 GLY A N 1
ATOM 1085 C CA . GLY A 1 133 ? 3.496 -8.200 4.899 1.00 89.81 133 GLY A CA 1
ATOM 1086 C C . GLY A 1 133 ? 4.911 -8.745 5.107 1.00 89.81 133 GLY A C 1
ATOM 1087 O O . GLY A 1 133 ? 5.855 -8.268 4.478 1.00 89.81 133 GLY A O 1
ATOM 1088 N N . PHE A 1 134 ? 5.074 -9.784 5.930 1.00 92.31 134 PHE A N 1
ATOM 1089 C CA . PHE A 1 134 ? 6.364 -10.459 6.076 1.00 92.31 134 PHE A CA 1
ATOM 1090 C C . PHE A 1 134 ? 6.806 -11.146 4.784 1.00 92.31 134 PHE A C 1
ATOM 1092 O O . PHE A 1 134 ? 7.968 -11.016 4.415 1.00 92.31 134 PHE A O 1
ATOM 1099 N N . ILE A 1 135 ? 5.899 -11.817 4.068 1.00 91.00 135 ILE A N 1
ATOM 1100 C CA . ILE A 1 135 ? 6.206 -12.422 2.760 1.00 91.00 135 ILE A CA 1
ATOM 1101 C C . ILE A 1 135 ? 6.713 -11.355 1.783 1.00 91.00 135 ILE A C 1
ATOM 1103 O O . ILE A 1 135 ? 7.727 -11.572 1.122 1.00 91.00 135 ILE A O 1
ATOM 1107 N N . TYR A 1 136 ? 6.064 -10.188 1.742 1.00 91.19 136 TYR A N 1
ATOM 1108 C CA . TYR A 1 136 ? 6.522 -9.055 0.937 1.00 91.19 136 TYR A CA 1
ATOM 1109 C C . TYR A 1 136 ? 7.939 -8.612 1.322 1.00 91.19 136 TYR A C 1
ATOM 1111 O O . TYR A 1 136 ? 8.791 -8.469 0.449 1.00 91.19 136 TYR A O 1
ATOM 1119 N N . LEU A 1 137 ? 8.213 -8.438 2.620 1.00 89.81 137 LEU A N 1
ATOM 1120 C CA . LEU A 1 137 ? 9.536 -8.033 3.107 1.00 89.81 137 LEU A CA 1
ATOM 1121 C C . LEU A 1 137 ? 10.621 -9.057 2.754 1.00 89.81 137 LEU A C 1
ATOM 1123 O O . LEU A 1 137 ? 11.705 -8.664 2.332 1.00 89.81 137 LEU A O 1
ATOM 1127 N N . PHE A 1 138 ? 10.335 -10.354 2.891 1.00 89.56 138 PHE A N 1
ATOM 1128 C CA . PHE A 1 138 ? 11.269 -11.411 2.500 1.00 89.56 138 PHE A CA 1
ATOM 1129 C C . PHE A 1 138 ? 11.544 -11.405 0.994 1.00 89.56 138 PHE A C 1
ATOM 1131 O O . PHE A 1 138 ? 12.703 -11.503 0.595 1.00 89.56 138 PHE A O 1
ATOM 1138 N N . GLY A 1 139 ? 10.505 -11.248 0.169 1.00 86.50 139 GLY A N 1
ATOM 1139 C CA . GLY A 1 139 ? 10.658 -11.121 -1.281 1.00 86.50 139 GLY A CA 1
ATOM 1140 C C . GLY A 1 139 ? 11.506 -9.908 -1.665 1.00 86.50 139 GLY A C 1
ATOM 1141 O O . GLY A 1 139 ? 12.468 -10.041 -2.418 1.00 86.50 139 GLY A O 1
ATOM 1142 N N . PHE A 1 140 ? 11.217 -8.750 -1.065 1.00 87.25 140 PHE A N 1
ATOM 1143 C CA . PHE A 1 140 ? 11.959 -7.516 -1.311 1.00 87.25 140 PHE A CA 1
ATOM 1144 C C . PHE A 1 140 ? 13.435 -7.645 -0.922 1.00 87.25 140 PHE A C 1
ATOM 1146 O O . PHE A 1 140 ? 14.314 -7.348 -1.725 1.00 87.25 140 PHE A O 1
ATOM 1153 N N . LEU A 1 141 ? 13.728 -8.149 0.282 1.00 87.62 141 LEU A N 1
ATOM 1154 C CA . LEU A 1 141 ? 15.108 -8.361 0.731 1.00 87.62 141 LEU A CA 1
ATOM 1155 C C . LEU A 1 141 ? 15.865 -9.327 -0.185 1.00 87.62 141 LEU A C 1
ATOM 1157 O O . LEU A 1 141 ? 17.032 -9.091 -0.489 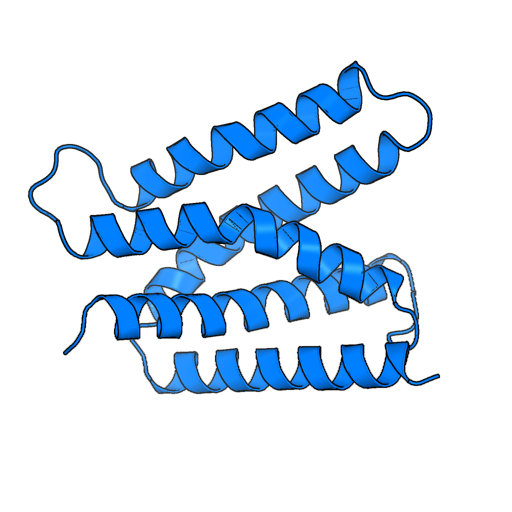1.00 87.62 141 LEU A O 1
ATOM 1161 N N . SER A 1 142 ? 15.207 -10.393 -0.647 1.00 84.38 142 SER A N 1
ATOM 1162 C CA . SER A 1 142 ? 15.812 -11.335 -1.591 1.00 84.38 142 SER A CA 1
ATOM 1163 C C . SER A 1 142 ? 16.144 -10.699 -2.942 1.00 84.38 142 SER A C 1
ATOM 1165 O O . SER A 1 142 ? 17.087 -11.154 -3.585 1.00 84.38 142 SER A O 1
ATOM 1167 N N . SER A 1 143 ? 15.364 -9.712 -3.383 1.00 81.94 143 SER A N 1
ATOM 1168 C CA . SER A 1 143 ? 15.616 -8.966 -4.617 1.00 81.94 143 SER A CA 1
ATOM 1169 C C . SER A 1 143 ? 16.826 -8.035 -4.461 1.00 81.94 143 SER A C 1
ATOM 1171 O O . SER A 1 143 ? 17.717 -8.047 -5.301 1.00 81.94 143 SER A O 1
ATOM 1173 N N . VAL A 1 144 ? 16.919 -7.332 -3.324 1.00 79.44 144 VAL A N 1
ATOM 1174 C CA . VAL A 1 144 ? 17.956 -6.316 -3.053 1.00 79.44 144 VAL A CA 1
ATOM 1175 C C . VAL A 1 144 ? 19.336 -6.899 -2.721 1.00 79.44 144 VAL A C 1
ATOM 1177 O O . VAL A 1 144 ? 20.352 -6.267 -2.994 1.00 79.44 144 VAL A O 1
ATOM 1180 N N . ILE A 1 145 ? 19.410 -8.071 -2.081 1.00 79.31 145 ILE A N 1
ATOM 1181 C CA . ILE A 1 145 ? 20.693 -8.678 -1.659 1.00 79.31 145 ILE A CA 1
ATOM 1182 C C . ILE A 1 145 ? 21.520 -9.205 -2.853 1.00 79.31 145 ILE A C 1
ATOM 1184 O O . ILE A 1 145 ? 22.686 -9.564 -2.680 1.00 79.31 145 ILE A O 1
ATOM 1188 N N . ARG A 1 146 ? 20.941 -9.269 -4.053 1.00 57.06 146 ARG A N 1
ATOM 1189 C CA . ARG A 1 146 ? 21.562 -9.872 -5.235 1.00 57.06 146 ARG A CA 1
ATOM 1190 C C . ARG A 1 146 ? 22.253 -8.849 -6.129 1.00 57.06 146 ARG A C 1
ATOM 1192 O O . ARG A 1 146 ? 23.305 -9.231 -6.687 1.00 57.06 146 ARG A O 1
#

Radius of gyration: 16.08 Å; chains: 1; bounding box: 41×32×45 Å

Secondary structure (DSSP, 8-state):
--HHHHHHHHHHHHHHHHHHHHHHHHHHHTT--TTSHHHHHHHHHHHHTTHHHHHHHHHHHH-TTSSS-HHHHHHHHHHHHHHHHHHHHHH--TTHHHHHHHHHHHHHHHHHHHHHHHHTTSHHHHHHHHHHHHHHHHHHHHHHT-

pLDDT: mean 86.89, std 6.57, range [57.06, 93.75]

Organism: NCBI:txid2527964

Sequence (146 aa):
MNFIYQTVKKIIAIFGFTTLVITLTISLIYDISLLRDDPYIIGFFSSMFLVPGWILYIIFEEYPKRFINKYSAFICYSFFPLLYFSLIVIYGGEGSGYGFIFGIYFLVSAVLSLPLLKQLENQCVFCVFVSLGFIYLFGFLSSVIR

Foldseek 3Di:
DDLVVLLVLLLLLLLLLQLLVQLVVCCVVVVNDLLAQVSSVLSNVLSVLQSVLSSQLSVCVVVVVDPAHSLRSSVVSLVVLLVVLVCLCVVNDPPNVVSVVSNVSNVVSSVVSVVLSVCCVDPVSSVVSNVSSVVSVVSNVSNVVD